Protein AF-A0A7J5X8Q3-F1 (afdb_monomer_lite)

Structure (mmCIF, N/CA/C/O backbone):
data_AF-A0A7J5X8Q3-F1
#
_entry.id   AF-A0A7J5X8Q3-F1
#
loop_
_atom_site.group_PDB
_atom_site.id
_atom_site.type_symbol
_atom_site.label_atom_id
_atom_site.label_alt_id
_atom_site.label_comp_id
_atom_site.label_asym_id
_atom_site.label_entity_id
_atom_site.label_seq_id
_atom_site.pdbx_PDB_ins_code
_atom_site.Cartn_x
_atom_site.Cartn_y
_atom_site.Cartn_z
_atom_site.occupancy
_atom_site.B_iso_or_equiv
_atom_site.auth_seq_id
_atom_site.auth_comp_id
_atom_site.auth_asym_id
_atom_site.auth_atom_id
_atom_site.pdbx_PDB_model_num
ATOM 1 N N . MET A 1 1 ? -2.116 -13.046 12.523 1.00 66.81 1 MET A N 1
ATOM 2 C CA . MET A 1 1 ? -1.691 -12.784 11.114 1.00 66.81 1 MET A CA 1
ATOM 3 C C . MET A 1 1 ? -0.416 -13.565 10.764 1.00 66.81 1 MET A C 1
ATOM 5 O O . MET A 1 1 ? 0.601 -12.986 10.403 1.00 66.81 1 MET A O 1
ATOM 9 N N . GLY A 1 2 ? -0.451 -14.889 10.892 1.00 81.56 2 GLY A N 1
ATOM 10 C CA . GLY A 1 2 ? 0.670 -15.798 10.598 1.00 81.56 2 GLY A CA 1
ATOM 11 C C . GLY A 1 2 ? 0.572 -17.091 11.411 1.00 81.56 2 GLY A C 1
ATOM 12 O O . GLY A 1 2 ? 1.134 -18.122 11.054 1.00 81.56 2 GLY A O 1
ATOM 13 N N . ASP A 1 3 ? -0.190 -17.028 12.497 1.00 87.81 3 ASP A N 1
ATOM 14 C CA . ASP A 1 3 ? -0.703 -18.150 13.255 1.00 87.81 3 ASP A CA 1
ATOM 15 C C . ASP A 1 3 ? -1.780 -18.935 12.480 1.00 87.81 3 ASP A C 1
ATOM 17 O O . ASP A 1 3 ? -2.266 -18.519 11.425 1.00 87.81 3 ASP A O 1
ATOM 21 N N . ARG A 1 4 ? -2.108 -20.127 12.985 1.00 86.88 4 ARG A N 1
ATOM 22 C CA . ARG A 1 4 ? -3.106 -21.015 12.385 1.00 86.88 4 ARG A CA 1
ATOM 23 C C . ARG A 1 4 ? -4.451 -20.829 13.071 1.00 86.88 4 ARG A C 1
ATOM 25 O O . ARG A 1 4 ? -4.625 -21.298 14.194 1.00 86.88 4 ARG A O 1
ATOM 32 N N . GLU A 1 5 ? -5.407 -20.285 12.334 1.00 86.31 5 GLU A N 1
ATOM 33 C CA . GLU A 1 5 ? -6.807 -20.222 12.751 1.00 86.31 5 GLU A CA 1
ATOM 34 C C . GLU A 1 5 ? -7.416 -21.637 12.832 1.00 86.31 5 GLU A C 1
ATOM 36 O O . GLU A 1 5 ? -7.190 -22.486 11.962 1.00 86.31 5 GLU A O 1
ATOM 41 N N . ARG A 1 6 ? -8.176 -21.927 13.897 1.00 79.88 6 ARG A N 1
ATOM 42 C CA . ARG A 1 6 ? -8.829 -23.231 14.124 1.00 79.88 6 ARG A CA 1
ATOM 43 C C . ARG A 1 6 ? -10.271 -23.037 14.579 1.00 79.88 6 ARG A C 1
ATOM 45 O O . ARG A 1 6 ? -10.562 -22.172 15.395 1.00 79.88 6 ARG A O 1
ATOM 52 N N . GLY A 1 7 ? -11.171 -23.895 14.096 1.00 76.75 7 GLY A N 1
ATOM 53 C CA . GLY A 1 7 ? -12.551 -23.955 14.593 1.00 76.75 7 GLY A CA 1
ATOM 54 C C . GLY A 1 7 ? -13.410 -22.722 14.284 1.00 76.75 7 GLY A C 1
ATOM 55 O O . GLY A 1 7 ? -14.370 -22.475 15.002 1.00 76.75 7 GLY A O 1
ATOM 56 N N . GLY A 1 8 ? -13.070 -21.941 13.252 1.00 78.31 8 GLY A N 1
ATOM 57 C CA . GLY A 1 8 ? -13.829 -20.745 12.857 1.00 78.31 8 GLY A CA 1
ATOM 58 C C . GLY A 1 8 ? -13.650 -19.534 13.779 1.00 78.31 8 GLY A C 1
ATOM 59 O O . GLY A 1 8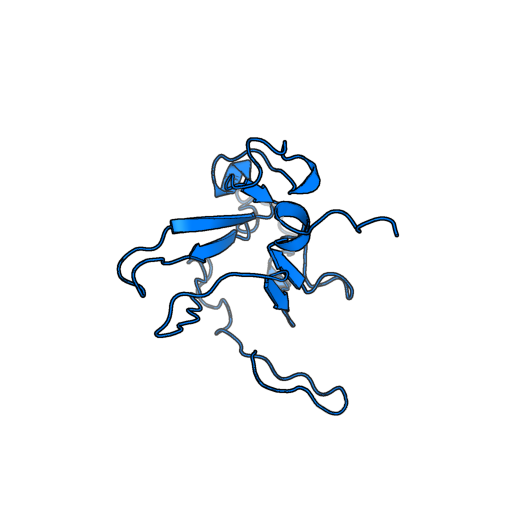 ? -14.289 -18.508 13.562 1.00 78.31 8 GLY A O 1
ATOM 60 N N . LEU A 1 9 ? -12.785 -19.638 14.790 1.00 80.81 9 LEU A N 1
ATOM 61 C CA . LEU A 1 9 ? -12.326 -18.496 15.569 1.00 80.81 9 LEU A CA 1
ATOM 62 C C . LEU A 1 9 ? -11.256 -17.779 14.753 1.00 80.81 9 LEU A C 1
ATOM 64 O O . LEU A 1 9 ? -10.350 -18.443 14.260 1.00 80.81 9 LEU A O 1
ATOM 68 N N . VAL A 1 10 ? -11.409 -16.465 14.597 1.00 84.81 10 VAL A N 1
ATOM 69 C CA . VAL A 1 10 ? -10.442 -15.603 13.913 1.00 84.81 10 VAL A CA 1
ATOM 70 C C . VAL A 1 10 ? -9.691 -14.802 14.962 1.00 84.81 10 VAL A C 1
ATOM 72 O O . VAL A 1 10 ? -10.312 -14.113 15.776 1.00 84.81 10 VAL A O 1
ATOM 75 N N . THR A 1 11 ? -8.365 -14.854 14.923 1.00 88.12 11 THR A N 1
ATOM 76 C CA . THR A 1 11 ? -7.511 -13.957 15.691 1.00 88.12 11 THR A CA 1
ATOM 77 C C . THR A 1 11 ? -6.942 -12.864 14.793 1.00 88.12 11 THR A C 1
ATOM 79 O O . THR A 1 11 ? -6.587 -13.067 13.631 1.00 88.12 11 THR A O 1
ATOM 82 N N . TYR A 1 12 ? -6.875 -11.645 15.315 1.00 89.44 12 TYR A N 1
ATOM 83 C CA . TYR A 1 12 ? -6.391 -10.507 14.550 1.00 89.44 12 TYR A CA 1
ATOM 84 C C . TYR A 1 12 ? -5.615 -9.548 15.440 1.00 89.44 12 TYR A C 1
ATOM 86 O O . TYR A 1 12 ? -5.856 -9.417 16.640 1.00 89.44 12 TYR A O 1
ATOM 94 N N . TRP A 1 13 ? -4.652 -8.874 14.822 1.00 92.12 13 TRP A N 1
ATOM 95 C CA . TRP A 1 13 ? -4.004 -7.723 15.426 1.00 92.12 13 TRP A CA 1
ATOM 96 C C . TRP A 1 13 ? -4.855 -6.479 15.164 1.00 92.12 13 TRP A C 1
ATOM 98 O O . TRP A 1 13 ? -5.473 -6.363 14.105 1.00 92.12 13 TRP A O 1
ATOM 108 N N . GLN A 1 14 ? -4.878 -5.548 16.114 1.00 90.38 14 GLN A N 1
ATOM 109 C CA . GLN A 1 14 ? -5.702 -4.348 16.037 1.00 90.38 14 GLN A CA 1
ATOM 110 C C . GLN A 1 14 ? -4.891 -3.112 16.437 1.00 90.38 14 GLN A C 1
ATOM 112 O O . GLN A 1 14 ? -4.169 -3.124 17.435 1.00 90.38 14 GLN A O 1
ATOM 117 N N . THR A 1 15 ? -5.037 -2.030 15.670 1.00 88.06 15 THR A N 1
ATOM 118 C CA . THR A 1 15 ? -4.524 -0.707 16.041 1.00 88.06 15 THR A CA 1
ATOM 119 C C . THR A 1 15 ? -5.329 -0.099 17.190 1.00 88.06 15 THR A C 1
ATOM 121 O O . THR A 1 15 ? -6.449 -0.513 17.496 1.00 88.06 15 THR A O 1
ATOM 124 N N . VAL A 1 16 ? -4.816 0.987 17.768 1.00 89.56 16 VAL A N 1
ATOM 125 C CA . VAL A 1 16 ? -5.669 1.906 18.531 1.00 89.56 16 VAL A CA 1
ATOM 126 C C . VAL A 1 16 ? -6.772 2.487 17.638 1.00 89.56 16 VAL A C 1
ATOM 128 O O . VAL A 1 16 ? -6.633 2.567 16.415 1.00 89.56 16 VAL A O 1
ATOM 131 N N . THR A 1 17 ? -7.882 2.894 18.250 1.00 86.25 17 THR A N 1
ATOM 132 C CA . THR A 1 17 ? -8.954 3.609 17.548 1.00 86.25 17 THR A CA 1
ATOM 133 C C . THR A 1 17 ? -8.497 5.006 17.148 1.00 86.25 17 THR A C 1
ATOM 135 O O . THR A 1 17 ? -7.670 5.610 17.834 1.00 86.25 17 THR A O 1
ATOM 138 N N . TRP A 1 18 ? -9.093 5.563 16.096 1.00 84.62 18 TRP A N 1
ATOM 139 C CA . TRP A 1 18 ? -8.755 6.890 15.590 1.00 84.62 18 TRP A CA 1
ATOM 140 C C . TRP A 1 18 ? -9.309 8.037 16.463 1.00 84.62 18 TRP A C 1
ATOM 142 O O . TRP A 1 18 ? -10.204 8.777 16.069 1.00 84.62 18 TRP A O 1
ATOM 152 N N . SER A 1 19 ? -8.804 8.165 17.690 1.00 83.88 19 SER A N 1
ATOM 153 C CA . SER A 1 19 ? -9.306 9.123 18.685 1.00 83.88 19 SER A CA 1
ATOM 154 C C . SER A 1 19 ? -8.793 10.554 18.501 1.00 83.88 19 SER A C 1
ATOM 156 O O . SER A 1 19 ? -9.393 11.477 19.043 1.00 83.88 19 SER A O 1
ATOM 158 N N . ARG A 1 20 ? -7.704 10.749 17.744 1.00 84.06 20 ARG A N 1
ATOM 159 C CA . ARG A 1 20 ? -7.042 12.051 17.511 1.00 84.06 20 ARG A CA 1
ATOM 160 C C . ARG A 1 20 ? -7.391 12.696 16.168 1.00 84.06 20 ARG A C 1
ATOM 162 O O . ARG A 1 20 ? -6.599 13.446 15.609 1.00 84.06 20 ARG A O 1
ATOM 169 N N . PHE A 1 21 ? -8.561 12.382 15.622 1.00 78.56 21 PHE A N 1
ATOM 170 C CA . PHE A 1 21 ? -9.042 13.015 14.396 1.00 78.56 21 PHE A CA 1
ATOM 171 C C . PHE A 1 21 ? -8.949 14.558 14.495 1.00 78.56 21 PHE A C 1
ATOM 173 O O . PHE A 1 21 ? -9.358 15.101 15.526 1.00 78.56 21 PHE A O 1
ATOM 180 N N . PRO A 1 22 ? -8.449 15.274 13.465 1.00 82.44 22 PRO A N 1
ATOM 181 C CA . PRO A 1 22 ? -8.167 14.823 12.094 1.00 82.44 22 PRO A CA 1
ATOM 182 C C . PRO A 1 22 ? -6.729 14.339 11.823 1.00 82.44 22 PRO A C 1
ATOM 184 O O . PRO A 1 22 ? -6.396 14.092 10.666 1.00 82.44 22 PRO A O 1
ATOM 187 N N . GLU A 1 23 ? -5.863 14.194 12.834 1.00 83.1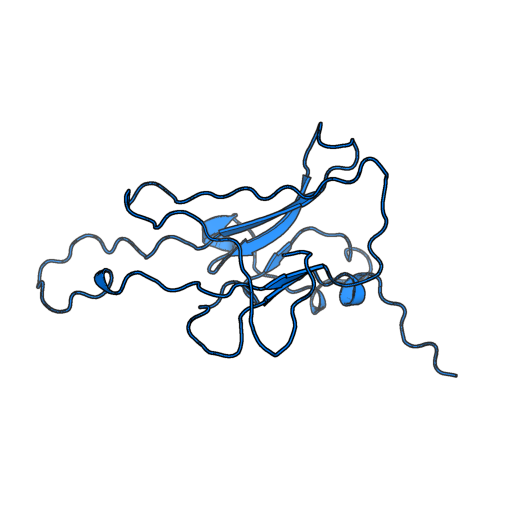2 23 GLU A N 1
ATOM 188 C CA . GLU A 1 23 ? -4.487 13.701 12.627 1.00 83.12 23 GLU A CA 1
ATOM 189 C C . GLU A 1 23 ? -4.508 12.303 11.993 1.00 83.12 23 GLU A C 1
ATOM 191 O O . GLU A 1 23 ? -5.216 11.447 12.513 1.00 83.12 23 GLU A O 1
ATOM 196 N N .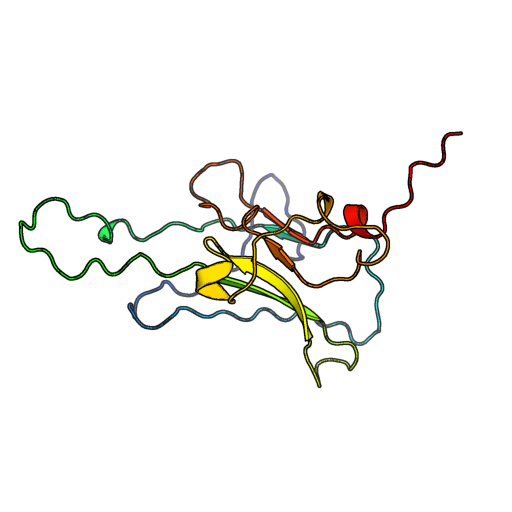 PRO A 1 24 ? -3.763 12.008 10.915 1.00 85.50 24 PRO A N 1
ATOM 197 C CA . PRO A 1 24 ? -3.877 10.727 10.219 1.00 85.50 24 PRO A CA 1
ATOM 198 C C . PRO A 1 24 ? -3.484 9.542 11.115 1.00 85.50 24 PRO A C 1
ATOM 200 O O . PRO A 1 24 ? -2.431 9.546 11.754 1.00 85.50 24 PRO A O 1
ATOM 203 N N . LEU A 1 25 ? -4.309 8.490 11.129 1.00 88.19 25 LEU A N 1
ATOM 204 C CA . LEU A 1 25 ? -3.960 7.221 11.770 1.00 88.19 25 LEU A CA 1
ATOM 205 C C . LEU A 1 25 ? -3.038 6.416 10.846 1.00 88.19 25 LEU A C 1
ATOM 207 O O . LEU A 1 25 ? -3.484 5.884 9.832 1.00 88.19 25 LEU A O 1
ATOM 211 N N . LEU A 1 26 ? -1.763 6.306 11.219 1.00 91.56 26 LEU A N 1
ATOM 212 C CA . LEU A 1 26 ? -0.751 5.556 10.474 1.00 91.56 26 LEU A CA 1
ATOM 213 C C . LEU A 1 26 ? -0.359 4.279 11.223 1.00 91.56 26 LEU A C 1
ATOM 215 O O . LEU A 1 26 ? -0.200 4.285 12.444 1.00 91.56 26 LEU A O 1
ATOM 219 N N . ALA A 1 27 ? -0.173 3.189 10.483 1.00 93.25 27 ALA A N 1
ATOM 220 C CA . ALA A 1 27 ? 0.314 1.922 11.011 1.00 93.25 27 ALA A CA 1
ATOM 221 C C . ALA A 1 27 ? 1.242 1.256 9.994 1.00 93.25 27 ALA A C 1
ATOM 223 O O . ALA A 1 27 ? 0.832 0.970 8.871 1.00 93.25 27 ALA A O 1
ATOM 224 N N . ASN A 1 28 ? 2.474 0.972 10.417 1.00 95.19 28 ASN A N 1
ATOM 225 C CA . ASN A 1 28 ? 3.466 0.283 9.600 1.00 95.19 28 ASN A CA 1
ATOM 226 C C . ASN A 1 28 ? 3.631 -1.145 10.119 1.00 95.19 28 ASN A C 1
ATOM 228 O O . ASN A 1 28 ? 3.887 -1.354 11.306 1.00 95.19 28 ASN A O 1
ATOM 232 N N . ILE A 1 29 ? 3.493 -2.124 9.228 1.00 95.44 29 ILE A N 1
ATOM 233 C CA . ILE A 1 29 ? 3.677 -3.542 9.537 1.00 95.44 29 ILE A CA 1
ATOM 234 C C . ILE A 1 29 ? 4.844 -4.042 8.694 1.00 95.44 29 ILE A C 1
ATOM 236 O O . ILE A 1 29 ? 4.775 -4.039 7.467 1.00 95.44 29 ILE A O 1
ATOM 240 N N . THR A 1 30 ? 5.912 -4.486 9.352 1.00 95.69 30 THR A N 1
ATOM 241 C CA . THR A 1 30 ? 7.112 -4.994 8.683 1.00 95.69 30 THR A CA 1
ATOM 242 C C . THR A 1 30 ? 7.219 -6.501 8.876 1.00 95.69 30 THR A C 1
ATOM 244 O O . THR A 1 30 ? 7.318 -6.981 10.003 1.00 95.69 30 THR A O 1
ATOM 247 N N . LEU A 1 31 ? 7.243 -7.246 7.770 1.00 94.69 31 LEU A N 1
ATOM 248 C CA . LEU A 1 31 ? 7.576 -8.670 7.761 1.00 94.69 31 LEU A CA 1
ATOM 249 C C . LEU A 1 31 ? 9.028 -8.825 7.312 1.00 94.69 31 LEU A C 1
ATOM 251 O O . LEU A 1 31 ? 9.393 -8.362 6.231 1.00 94.69 31 LEU A O 1
ATOM 255 N N . SER A 1 32 ? 9.863 -9.444 8.145 1.00 94.94 32 SER A N 1
ATOM 256 C CA . SER A 1 32 ? 11.291 -9.583 7.875 1.00 94.94 32 SER A CA 1
ATOM 257 C C . SER A 1 32 ? 11.727 -11.042 7.873 1.00 94.94 32 SER A C 1
ATOM 259 O O . SER A 1 32 ? 11.420 -11.831 8.766 1.00 94.94 32 SER A O 1
ATOM 261 N N . TRP A 1 33 ? 12.506 -11.383 6.853 1.00 93.19 33 TRP A N 1
ATOM 262 C CA . TRP A 1 33 ? 13.238 -12.634 6.770 1.00 93.19 33 TRP A CA 1
ATOM 263 C C . TRP A 1 33 ? 14.707 -12.284 6.596 1.00 93.19 33 TRP A C 1
ATOM 265 O O . TRP A 1 33 ? 15.066 -11.474 5.745 1.00 93.19 33 TRP A O 1
ATOM 275 N N . ASN A 1 34 ? 15.591 -12.907 7.375 1.00 92.44 34 ASN A N 1
ATOM 276 C CA . ASN A 1 34 ? 17.038 -12.710 7.235 1.00 92.44 34 ASN A CA 1
ATOM 277 C C . ASN A 1 34 ? 17.610 -13.498 6.034 1.00 92.44 34 ASN A C 1
ATOM 279 O O . ASN A 1 34 ? 18.653 -14.151 6.125 1.00 92.44 34 ASN A O 1
ATOM 283 N N . LYS A 1 35 ? 16.860 -13.515 4.928 1.00 92.19 35 LYS A N 1
ATOM 284 C CA . LYS A 1 35 ? 17.112 -14.234 3.679 1.00 92.19 35 LYS A CA 1
ATOM 285 C C . LYS A 1 35 ? 16.379 -13.533 2.536 1.00 92.19 35 LYS A C 1
ATOM 287 O O . LYS A 1 35 ? 15.302 -12.984 2.738 1.00 92.19 35 LYS A O 1
ATOM 292 N N . SER A 1 36 ? 16.962 -13.593 1.342 1.00 93.06 36 SER A N 1
ATOM 293 C CA . SER A 1 36 ? 16.278 -13.201 0.109 1.00 93.06 36 SER A CA 1
ATOM 294 C C . SER A 1 36 ? 15.251 -14.272 -0.255 1.00 93.06 36 SER A C 1
ATOM 296 O O . SER A 1 36 ? 15.579 -15.459 -0.219 1.00 93.06 36 SER A O 1
ATOM 298 N N . LEU A 1 37 ? 14.028 -13.855 -0.579 1.00 92.38 37 LEU A N 1
ATOM 299 C CA . LEU A 1 37 ? 12.911 -14.731 -0.936 1.00 92.38 37 LEU A CA 1
ATOM 300 C C . LEU A 1 37 ? 12.327 -14.317 -2.288 1.00 92.38 37 LEU A C 1
ATOM 302 O O . LEU A 1 37 ? 12.315 -13.131 -2.622 1.00 92.38 37 LEU A O 1
ATOM 306 N N . GLU A 1 38 ? 11.800 -15.289 -3.026 1.00 91.75 38 GLU A N 1
ATOM 307 C CA . GLU A 1 38 ? 11.034 -15.069 -4.253 1.00 91.75 38 GLU A CA 1
ATOM 308 C C . GLU A 1 38 ? 9.556 -15.367 -3.987 1.00 91.75 38 GLU A C 1
ATOM 310 O O . GLU A 1 38 ? 9.217 -16.363 -3.344 1.00 91.75 38 GLU A O 1
ATOM 315 N N . LEU A 1 39 ? 8.669 -14.486 -4.455 1.00 91.69 39 LEU A N 1
ATOM 316 C CA . LEU A 1 39 ? 7.229 -14.685 -4.326 1.00 91.69 39 LEU A CA 1
ATOM 317 C C . LEU A 1 39 ? 6.744 -15.624 -5.430 1.00 91.69 39 LEU A C 1
ATOM 319 O O . LEU A 1 39 ? 6.943 -15.347 -6.610 1.00 91.69 39 LEU A O 1
ATOM 323 N N . VAL A 1 40 ? 6.078 -16.706 -5.035 1.00 93.31 40 VAL A N 1
ATOM 324 C CA . VAL A 1 40 ? 5.501 -17.706 -5.954 1.00 93.31 40 VAL A CA 1
ATOM 325 C C . VAL A 1 40 ? 3.972 -17.683 -5.976 1.00 93.31 40 VAL A C 1
ATOM 327 O O . VAL A 1 40 ? 3.351 -18.308 -6.832 1.00 93.31 40 VAL A O 1
ATOM 330 N N . ASP A 1 41 ? 3.362 -16.973 -5.030 1.00 94.56 41 ASP A N 1
ATOM 331 C CA . ASP A 1 41 ? 1.917 -16.874 -4.856 1.00 94.56 41 ASP A CA 1
ATOM 332 C C . ASP A 1 41 ? 1.531 -15.450 -4.438 1.00 94.56 41 ASP A C 1
ATOM 334 O O . ASP A 1 41 ? 2.395 -14.660 -4.043 1.00 94.56 41 ASP A O 1
ATOM 338 N N . ASP A 1 42 ? 0.247 -15.124 -4.554 1.00 95.00 42 ASP A N 1
ATOM 339 C CA . ASP A 1 42 ? -0.299 -13.815 -4.219 1.00 95.00 42 ASP A CA 1
ATOM 340 C C . ASP A 1 42 ? -0.050 -13.474 -2.743 1.00 95.00 42 ASP A C 1
ATOM 342 O O . ASP A 1 42 ? -0.161 -14.322 -1.853 1.00 95.00 42 ASP A O 1
ATOM 346 N N . VAL A 1 43 ? 0.261 -12.205 -2.461 1.00 94.25 43 VAL A N 1
ATOM 347 C CA . VAL A 1 43 ? 0.353 -11.727 -1.074 1.00 94.25 43 VAL A CA 1
ATOM 348 C C . VAL A 1 43 ? -1.021 -11.221 -0.664 1.00 94.25 43 VAL A C 1
ATOM 350 O O . VAL A 1 43 ? -1.516 -10.250 -1.233 1.00 94.25 43 VAL A O 1
ATOM 353 N N . VAL A 1 44 ? -1.631 -11.877 0.322 1.00 93.75 44 VAL A N 1
ATOM 354 C CA . VAL A 1 44 ? -2.992 -11.580 0.785 1.00 93.75 44 VAL A CA 1
ATOM 355 C C . VAL A 1 44 ? -2.952 -11.046 2.211 1.00 93.75 44 VAL A C 1
ATOM 357 O O . VAL A 1 44 ? -2.409 -11.687 3.112 1.00 93.75 44 VAL A O 1
ATOM 360 N N . VAL A 1 45 ? -3.569 -9.885 2.424 1.00 91.38 45 VAL A N 1
ATOM 361 C CA . VAL A 1 45 ? -3.786 -9.295 3.748 1.00 91.38 45 VAL A CA 1
ATOM 362 C C . VAL A 1 45 ? -5.284 -9.220 4.012 1.00 91.38 45 VAL A C 1
ATOM 364 O O . VAL A 1 45 ? -6.013 -8.556 3.277 1.00 91.38 45 VAL A O 1
ATOM 367 N N . THR A 1 46 ? -5.743 -9.889 5.069 1.00 88.50 46 THR A N 1
ATOM 368 C CA . THR A 1 46 ? -7.160 -9.940 5.458 1.00 88.50 46 THR A CA 1
ATOM 369 C C . THR A 1 46 ? -7.432 -8.985 6.618 1.00 88.50 46 THR A C 1
ATOM 371 O O . THR A 1 46 ? -6.754 -9.040 7.643 1.00 88.50 46 THR A O 1
ATOM 374 N N . PHE A 1 47 ? -8.443 -8.133 6.469 1.00 85.69 47 PHE A N 1
ATOM 375 C CA . PHE A 1 47 ? -8.892 -7.158 7.458 1.00 85.69 47 PHE A CA 1
ATOM 376 C C . PHE A 1 47 ? -10.227 -7.587 8.072 1.00 85.69 47 PHE A C 1
ATOM 378 O O . PHE A 1 47 ? -11.179 -7.883 7.354 1.00 85.69 47 PHE A O 1
ATOM 385 N N . GLU A 1 48 ? -10.328 -7.560 9.402 1.00 81.94 48 GLU A N 1
ATOM 386 C CA . GLU A 1 48 ? -11.578 -7.901 10.098 1.00 81.94 48 GLU A CA 1
ATOM 387 C C . GLU A 1 48 ? -12.516 -6.708 10.290 1.00 81.94 48 GLU A C 1
ATOM 389 O O . GLU A 1 48 ? -13.735 -6.864 10.230 1.00 81.94 48 GLU A O 1
ATOM 394 N N . TYR A 1 49 ? -11.961 -5.512 10.487 1.00 72.75 49 TYR A N 1
ATOM 395 C CA . TYR A 1 49 ? -12.736 -4.295 10.690 1.00 72.75 49 TYR A CA 1
ATOM 396 C C . TYR A 1 49 ? -12.121 -3.143 9.901 1.00 72.75 49 TYR A C 1
ATOM 398 O O . TYR A 1 49 ? -10.917 -2.903 9.968 1.00 72.75 49 TYR A O 1
ATOM 406 N N . GLY A 1 50 ? -12.953 -2.414 9.161 1.00 58.69 50 GLY A N 1
ATOM 407 C CA . GLY A 1 50 ? -12.517 -1.273 8.354 1.00 58.69 50 GLY A CA 1
ATOM 408 C C . GLY A 1 50 ? -13.615 -0.236 8.168 1.00 58.69 50 GLY A C 1
ATOM 409 O O . GLY A 1 50 ? -13.778 0.259 7.062 1.00 58.69 50 GLY A O 1
ATOM 410 N N . GLY A 1 51 ? -14.403 0.029 9.218 1.00 54.59 51 GLY A N 1
ATOM 411 C CA . GLY A 1 51 ? -15.544 0.952 9.200 1.00 54.59 51 GLY A CA 1
ATOM 412 C C . GLY A 1 51 ? -15.195 2.408 9.547 1.00 54.59 51 GLY A C 1
ATOM 413 O O . GLY A 1 51 ? -14.264 2.667 10.309 1.00 54.59 51 GLY A O 1
ATOM 414 N N . GLN A 1 52 ? -15.964 3.358 8.997 1.00 46.62 52 GLN A N 1
ATOM 415 C CA . GLN A 1 52 ? -15.940 4.768 9.391 1.00 46.62 52 GLN A CA 1
ATOM 416 C C . GLN A 1 52 ? -16.580 4.872 10.776 1.00 46.62 52 GLN A C 1
ATOM 418 O O . GLN A 1 52 ? -17.540 4.143 11.051 1.00 46.62 52 GLN A O 1
ATOM 423 N N . PRO A 1 53 ? -16.147 5.798 11.644 1.00 48.25 53 PRO A N 1
ATOM 424 C CA . PRO A 1 53 ? -16.953 6.156 12.795 1.00 48.25 53 PRO A CA 1
ATOM 425 C C . PRO A 1 53 ? -18.329 6.655 12.305 1.00 48.25 53 PRO A C 1
ATOM 427 O O . PRO A 1 53 ? -18.377 7.473 11.382 1.00 48.25 53 PRO A O 1
ATOM 430 N N . PRO A 1 54 ? -19.449 6.233 12.920 1.00 48.03 54 PRO A N 1
ATOM 431 C CA . PRO A 1 54 ? -20.797 6.673 12.532 1.00 48.03 54 PRO A CA 1
ATOM 432 C C . PRO A 1 54 ? -21.009 8.197 12.635 1.00 48.03 54 PRO A C 1
ATOM 434 O O . PRO A 1 54 ? -21.998 8.719 12.135 1.00 48.03 54 PRO A O 1
ATOM 437 N N . TRP A 1 55 ? -20.071 8.926 13.244 1.00 48.91 55 TRP A N 1
ATOM 438 C CA . TRP A 1 55 ? -20.136 10.368 13.481 1.00 48.91 55 TRP A CA 1
ATOM 439 C C . TRP A 1 55 ? -19.857 11.244 12.248 1.00 48.91 55 TRP A C 1
ATOM 441 O O . TRP A 1 55 ? -20.073 12.449 12.323 1.00 48.91 55 TRP A O 1
ATOM 451 N N . CYS A 1 56 ? -19.429 10.680 11.109 1.00 51.34 56 CYS A N 1
ATOM 452 C CA . CYS A 1 56 ? -19.317 11.443 9.854 1.00 51.34 56 CYS A CA 1
ATOM 453 C C . CYS A 1 56 ? -20.662 11.682 9.154 1.00 51.34 56 CYS A C 1
ATOM 455 O O . CYS A 1 56 ? -20.713 12.420 8.175 1.00 51.34 56 CYS A O 1
ATOM 457 N N . TRP A 1 57 ? -21.752 11.093 9.648 1.00 43.28 57 TRP A N 1
ATOM 458 C CA . TRP A 1 57 ? -23.096 11.476 9.246 1.00 43.28 57 TRP A CA 1
ATOM 459 C C . TRP A 1 57 ? -23.773 12.126 10.460 1.00 43.28 57 TRP A C 1
ATOM 461 O O . TRP A 1 57 ? -24.213 11.476 11.406 1.00 43.28 57 TRP A O 1
ATOM 471 N N . ARG A 1 58 ? -23.832 13.455 10.477 1.00 40.44 58 ARG A N 1
ATOM 472 C CA . ARG A 1 58 ? -24.846 14.147 11.271 1.00 40.44 58 ARG A CA 1
ATOM 473 C C . ARG A 1 58 ? -25.708 14.931 10.304 1.00 40.44 58 ARG A C 1
ATOM 475 O O . ARG A 1 58 ? -25.398 16.054 9.929 1.00 40.44 58 ARG A O 1
ATOM 482 N N . SER A 1 59 ? -26.786 14.284 9.868 1.00 49.59 59 SER A N 1
ATOM 483 C CA . SER A 1 59 ? -27.949 14.968 9.314 1.00 49.59 59 SER A CA 1
ATOM 484 C C . SER A 1 59 ? -28.423 16.033 10.295 1.00 49.59 59 SER A C 1
ATOM 486 O O . SER A 1 59 ? -28.600 15.710 11.471 1.00 49.59 59 SER A O 1
ATOM 488 N N . HIS A 1 60 ? -28.710 17.229 9.787 1.00 46.44 60 HIS A N 1
ATOM 489 C CA . HIS A 1 60 ? -29.193 18.417 10.504 1.00 46.44 60 HIS A CA 1
ATOM 490 C C . HIS A 1 60 ? -28.118 19.349 11.071 1.00 46.44 60 HIS A C 1
ATOM 492 O O . HIS A 1 60 ? -28.108 19.631 12.264 1.00 46.44 60 HIS A O 1
ATOM 498 N N . LEU A 1 61 ? -27.296 19.930 10.198 1.00 45.12 61 LEU A N 1
ATOM 499 C CA . LEU A 1 61 ? -26.893 21.329 10.345 1.00 45.12 61 LEU A CA 1
ATOM 500 C C . LEU A 1 61 ? -27.021 22.002 8.973 1.00 45.12 61 LEU A C 1
ATOM 502 O O . LEU A 1 61 ? -26.367 21.609 8.014 1.00 45.12 61 LEU A O 1
ATOM 506 N N . THR A 1 62 ? -27.900 22.999 8.876 1.00 43.34 62 THR A N 1
ATOM 507 C CA . THR A 1 62 ? -28.088 23.905 7.727 1.00 43.34 62 THR A CA 1
ATOM 508 C C . THR A 1 62 ? -26.956 24.931 7.601 1.00 43.34 62 THR A C 1
ATOM 510 O O . THR A 1 62 ? -27.160 26.034 7.103 1.00 43.34 62 THR A O 1
ATOM 513 N N . GLU A 1 63 ? -25.752 24.575 8.038 1.00 44.47 63 GLU A N 1
ATOM 514 C CA . GLU A 1 63 ? -24.549 25.364 7.831 1.00 44.47 63 GLU A CA 1
ATOM 515 C C . GLU A 1 63 ? -23.593 24.533 6.991 1.00 44.47 63 GLU A C 1
ATOM 517 O O . GLU A 1 63 ? -23.165 23.444 7.374 1.00 44.47 63 GLU A O 1
ATOM 522 N N . VAL A 1 64 ? -23.305 25.058 5.805 1.00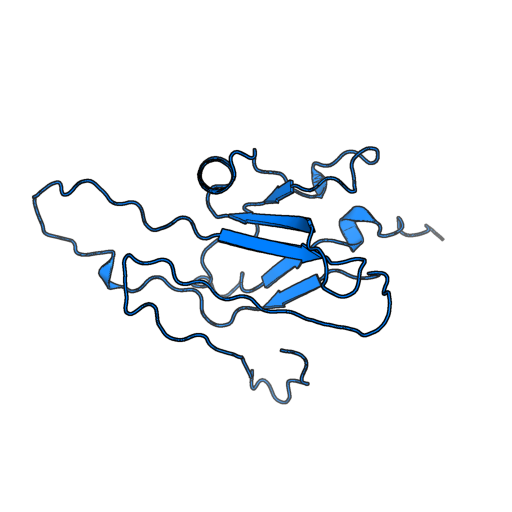 48.03 64 VAL A N 1
ATOM 523 C CA . VAL A 1 64 ? -22.313 24.535 4.876 1.00 48.03 64 VAL A CA 1
ATOM 524 C C . VAL A 1 64 ? -20.939 24.766 5.508 1.00 48.03 64 VAL A C 1
ATOM 526 O O . VAL A 1 64 ? -20.227 25.706 5.168 1.00 48.03 64 VAL A O 1
ATOM 529 N N . LEU A 1 65 ? -20.571 23.936 6.486 1.00 43.09 65 LEU A N 1
ATOM 530 C CA . LEU A 1 65 ? -19.167 23.742 6.825 1.00 43.09 65 LEU A CA 1
ATOM 531 C C . LEU A 1 65 ? -18.481 23.252 5.544 1.00 43.09 65 LEU A C 1
ATOM 533 O O . LEU A 1 65 ? -19.087 22.445 4.827 1.00 43.09 65 LEU A O 1
ATOM 537 N N . PRO A 1 66 ? -17.270 23.738 5.207 1.00 48.38 66 PRO A N 1
ATOM 538 C CA . PRO A 1 66 ? -16.567 23.242 4.037 1.00 48.38 66 PRO A CA 1
ATOM 539 C C . PRO A 1 66 ? -16.488 21.732 4.202 1.00 48.38 66 PRO A C 1
ATOM 541 O O . PRO A 1 66 ? -15.990 21.239 5.213 1.00 48.38 66 PRO A O 1
ATOM 544 N N . VAL A 1 67 ? -17.111 21.033 3.259 1.00 47.12 67 VAL A N 1
ATOM 545 C CA . VAL A 1 67 ? -17.256 19.586 3.221 1.00 47.12 67 VAL A CA 1
ATOM 546 C C . VAL A 1 67 ? -15.848 19.006 3.249 1.00 47.12 67 VAL A C 1
ATOM 548 O O . VAL A 1 67 ? -15.200 18.874 2.217 1.00 47.12 67 VAL A O 1
ATOM 551 N N . GLY A 1 68 ? -15.335 18.738 4.448 1.00 51.50 68 GLY A N 1
ATOM 552 C CA . GLY A 1 68 ? -14.127 17.963 4.629 1.00 51.50 68 GLY A CA 1
ATOM 553 C C . GLY A 1 68 ? -14.491 16.563 4.186 1.00 51.50 68 GLY A C 1
ATOM 554 O O . GLY A 1 68 ? -15.173 15.852 4.928 1.00 51.50 68 GLY A O 1
ATOM 555 N N . LEU A 1 69 ? -14.133 16.216 2.948 1.00 53.44 69 LEU A N 1
ATOM 556 C CA . LEU A 1 69 ? -14.254 14.853 2.452 1.00 53.44 69 LEU A CA 1
ATOM 557 C C . LEU A 1 69 ? -13.693 13.894 3.516 1.00 53.44 69 LEU A C 1
ATOM 559 O O . LEU A 1 69 ? -12.728 14.243 4.210 1.00 53.44 69 LEU A O 1
ATOM 563 N N . PRO A 1 70 ? -14.283 12.694 3.678 1.00 60.22 70 PRO A N 1
ATOM 564 C CA . PRO A 1 70 ? -13.630 11.667 4.472 1.00 60.22 70 PRO A CA 1
ATOM 565 C C . PRO A 1 70 ? -12.191 11.497 3.960 1.00 60.22 70 PRO A C 1
ATOM 567 O O . PRO A 1 70 ? -11.965 11.609 2.755 1.00 60.22 70 PRO A O 1
ATOM 570 N N . PRO A 1 71 ? -11.217 11.257 4.850 1.00 69.19 71 PRO A N 1
ATOM 571 C CA . PRO A 1 71 ? -9.832 11.082 4.432 1.00 69.19 71 PRO A CA 1
ATOM 572 C C . PRO A 1 71 ? -9.737 9.974 3.378 1.00 69.19 71 PRO A C 1
ATOM 574 O O . PRO A 1 71 ? -10.322 8.896 3.543 1.00 69.19 71 PRO A O 1
ATOM 577 N N . VAL A 1 72 ? -8.955 10.227 2.333 1.00 76.12 72 VAL A N 1
ATOM 578 C CA . VAL A 1 72 ? -8.582 9.204 1.356 1.00 76.12 72 VAL A CA 1
ATOM 579 C C . VAL A 1 72 ? -7.900 8.056 2.099 1.00 76.12 72 VAL A C 1
ATOM 581 O O . VAL A 1 72 ? -6.943 8.252 2.856 1.00 76.12 72 VAL A O 1
ATOM 584 N N . ARG A 1 73 ? -8.422 6.840 1.938 1.00 81.56 73 ARG A N 1
ATOM 585 C CA . ARG A 1 73 ? -7.883 5.647 2.595 1.00 81.56 73 ARG A CA 1
ATOM 586 C C . ARG A 1 73 ? -6.737 5.118 1.767 1.00 81.56 73 ARG A C 1
ATOM 588 O O . ARG A 1 73 ? -6.948 4.530 0.714 1.00 81.56 73 ARG A O 1
ATOM 595 N N . VAL A 1 74 ? -5.532 5.252 2.300 1.00 89.69 74 VAL A N 1
ATOM 596 C CA . VAL A 1 74 ? -4.309 4.837 1.618 1.00 89.69 74 VAL A CA 1
ATOM 597 C C . VAL A 1 74 ? -3.683 3.616 2.276 1.00 89.69 74 VAL A C 1
ATOM 599 O O . VAL A 1 74 ? -3.669 3.477 3.500 1.00 89.69 74 VAL A O 1
ATOM 602 N N . ARG A 1 75 ? -3.143 2.718 1.453 1.00 91.81 75 ARG A N 1
ATOM 603 C CA . ARG A 1 75 ? -2.258 1.626 1.874 1.00 91.81 75 ARG A CA 1
ATOM 604 C C . ARG A 1 75 ? -1.135 1.488 0.855 1.00 91.81 75 ARG A C 1
ATOM 606 O O . ARG A 1 75 ? -1.353 1.651 -0.345 1.00 91.81 75 ARG A O 1
ATOM 613 N N . VAL A 1 76 ? 0.059 1.156 1.329 1.00 96.50 76 VAL A N 1
ATOM 614 C CA . VAL A 1 76 ? 1.245 0.998 0.483 1.00 96.50 76 VAL A CA 1
ATOM 615 C C . VAL A 1 76 ? 1.911 -0.323 0.829 1.00 96.50 76 VAL A C 1
ATOM 617 O O . VAL A 1 76 ? 2.178 -0.597 1.996 1.00 96.50 76 VAL A O 1
ATOM 620 N N . LEU A 1 77 ? 2.151 -1.153 -0.186 1.00 97.12 77 LEU A N 1
ATOM 621 C CA . LEU A 1 77 ? 3.010 -2.323 -0.055 1.00 97.12 77 LEU A CA 1
ATOM 622 C C . LEU A 1 77 ? 4.410 -1.935 -0.513 1.00 97.12 77 LEU A C 1
ATOM 624 O O . LEU A 1 77 ? 4.588 -1.525 -1.660 1.00 97.12 77 LEU A O 1
ATOM 628 N N . GLU A 1 78 ? 5.393 -2.109 0.358 1.00 97.88 78 GLU A N 1
ATOM 629 C CA . GLU A 1 78 ? 6.803 -1.848 0.077 1.00 97.88 78 GLU A CA 1
ATOM 630 C C . GLU A 1 78 ? 7.608 -3.146 0.134 1.00 97.88 78 GLU A C 1
ATOM 632 O O . GLU A 1 78 ? 7.228 -4.111 0.801 1.00 97.88 78 GLU A O 1
ATOM 637 N N . LYS A 1 79 ? 8.743 -3.172 -0.564 1.00 95.81 79 LYS A N 1
ATOM 638 C CA . LYS A 1 79 ? 9.724 -4.254 -0.456 1.00 95.81 79 LYS A CA 1
ATOM 639 C C . LYS A 1 79 ? 11.115 -3.700 -0.196 1.00 95.81 79 LYS A C 1
ATOM 641 O O . LYS A 1 79 ? 11.438 -2.601 -0.642 1.00 95.81 79 LYS A O 1
ATOM 646 N N . SER A 1 80 ? 11.950 -4.506 0.450 1.00 97.06 80 SER A N 1
ATOM 647 C CA . SER A 1 80 ? 13.357 -4.197 0.685 1.00 97.06 80 SER A CA 1
ATOM 648 C C . SER A 1 80 ? 14.247 -5.332 0.161 1.00 97.06 80 SER A C 1
ATOM 650 O O . SER A 1 80 ? 14.116 -6.469 0.623 1.00 97.06 80 SER A O 1
ATOM 652 N N . PRO A 1 81 ? 15.140 -5.068 -0.810 1.00 93.94 81 PRO A N 1
ATOM 653 C CA . PRO A 1 81 ? 16.110 -6.054 -1.287 1.00 93.94 81 PRO A CA 1
ATOM 654 C C . PRO A 1 81 ? 17.364 -6.144 -0.397 1.00 93.94 81 PRO A C 1
ATOM 656 O O . PRO A 1 81 ? 18.122 -7.107 -0.494 1.00 93.94 81 PRO A O 1
ATOM 659 N N . ASP A 1 82 ? 17.586 -5.159 0.473 1.00 94.50 82 ASP A N 1
ATOM 660 C CA . ASP A 1 82 ? 18.807 -4.956 1.260 1.00 94.50 82 ASP A CA 1
ATOM 661 C C . ASP A 1 82 ? 18.575 -5.132 2.772 1.00 94.50 82 ASP A C 1
ATOM 663 O O . ASP A 1 82 ? 19.276 -4.556 3.601 1.00 94.50 82 ASP A O 1
ATOM 667 N N . ARG A 1 83 ? 17.616 -5.996 3.134 1.00 94.50 83 ARG A N 1
ATOM 668 C CA . ARG A 1 83 ? 17.304 -6.397 4.522 1.00 94.50 83 ARG A CA 1
ATOM 669 C C . ARG A 1 83 ? 16.866 -5.236 5.424 1.00 94.50 83 ARG A C 1
ATOM 671 O O . ARG A 1 83 ? 17.167 -5.221 6.614 1.00 94.50 83 ARG A O 1
ATOM 678 N N . GLY A 1 84 ? 16.105 -4.307 4.863 1.00 94.94 84 GLY A N 1
ATOM 679 C CA . GLY A 1 84 ? 15.459 -3.208 5.575 1.00 94.94 84 GLY A CA 1
ATOM 680 C C . GLY A 1 84 ? 16.253 -1.905 5.587 1.00 94.94 84 GLY A C 1
ATOM 681 O O . GLY A 1 84 ? 15.836 -0.983 6.285 1.00 94.94 84 GLY A O 1
ATOM 682 N N . VAL A 1 85 ? 17.361 -1.811 4.840 1.00 96.12 85 VAL A N 1
ATOM 683 C CA . VAL A 1 85 ? 18.149 -0.572 4.726 1.00 96.12 85 VAL A CA 1
ATOM 684 C C . VAL A 1 85 ? 17.434 0.442 3.833 1.00 96.12 85 VAL A C 1
ATOM 686 O O . VAL A 1 85 ? 17.331 1.611 4.197 1.00 96.12 85 VAL A O 1
ATOM 689 N N . SER A 1 86 ? 16.889 -0.003 2.702 1.00 96.75 86 SER A N 1
ATOM 690 C CA . SER A 1 86 ? 16.057 0.799 1.814 1.00 96.75 86 SER A CA 1
ATOM 691 C C . SER A 1 86 ? 14.751 0.089 1.475 1.00 96.75 86 SER A C 1
ATOM 693 O O . SER A 1 86 ? 14.649 -1.143 1.452 1.00 96.75 86 SER A O 1
ATOM 695 N N . TRP A 1 87 ? 13.733 0.906 1.228 1.00 97.38 87 TRP A N 1
ATOM 696 C CA . TRP A 1 87 ? 12.380 0.476 0.916 1.00 97.38 87 TRP A CA 1
ATOM 697 C C . TRP A 1 87 ? 11.963 1.104 -0.401 1.00 97.38 87 TRP A C 1
ATOM 699 O O . TRP A 1 87 ? 12.232 2.275 -0.666 1.00 97.38 87 TRP A O 1
ATOM 709 N N . GLN A 1 88 ? 11.334 0.298 -1.245 1.00 96.44 88 GLN A N 1
ATOM 710 C CA . GLN A 1 88 ? 10.813 0.735 -2.529 1.00 96.44 88 GLN A CA 1
ATOM 711 C C . GLN A 1 88 ? 9.349 0.314 -2.660 1.00 96.44 88 GLN A C 1
ATOM 713 O O . GLN A 1 88 ? 8.995 -0.800 -2.249 1.00 96.44 88 GLN A O 1
ATOM 718 N N . PRO A 1 89 ? 8.499 1.166 -3.257 1.00 97.00 89 PRO A N 1
ATOM 719 C CA . PRO A 1 89 ? 7.095 0.850 -3.429 1.00 97.00 89 PRO A CA 1
ATOM 720 C C . PRO A 1 89 ? 6.948 -0.357 -4.349 1.00 97.00 89 PRO A C 1
ATOM 722 O O . PRO A 1 89 ? 7.603 -0.466 -5.390 1.00 97.00 89 PRO A O 1
ATOM 725 N N . TYR A 1 90 ? 6.069 -1.268 -3.951 1.00 95.88 90 TYR A N 1
ATOM 726 C CA . TYR A 1 90 ? 5.711 -2.444 -4.725 1.00 95.88 90 TYR A CA 1
ATOM 727 C C . TYR A 1 90 ? 4.322 -2.287 -5.358 1.00 95.88 90 TYR A C 1
ATOM 729 O O . TYR A 1 90 ? 4.158 -2.581 -6.542 1.00 95.88 90 TYR A O 1
ATOM 737 N N . GLN A 1 91 ? 3.344 -1.763 -4.607 1.00 97.31 91 GLN A N 1
ATOM 738 C CA . GLN A 1 91 ? 2.003 -1.428 -5.102 1.00 97.31 91 GLN A CA 1
ATOM 739 C C . GLN A 1 91 ? 1.309 -0.414 -4.180 1.00 97.31 91 GLN A C 1
ATOM 741 O O . GLN A 1 91 ? 1.467 -0.474 -2.959 1.00 97.31 91 GLN A O 1
ATOM 746 N N . PHE A 1 92 ? 0.522 0.485 -4.769 1.00 97.25 92 PHE A N 1
ATOM 747 C CA . PHE A 1 92 ? -0.305 1.455 -4.053 1.00 97.25 92 PHE A CA 1
ATOM 748 C C . PHE A 1 92 ? -1.777 1.036 -4.074 1.00 97.25 92 PHE A C 1
ATOM 750 O O . PHE A 1 92 ? -2.268 0.496 -5.069 1.00 97.25 92 PHE A O 1
ATOM 757 N N . TYR A 1 93 ? -2.487 1.317 -2.985 1.00 94.50 93 TYR A N 1
ATOM 758 C CA . TYR A 1 93 ? -3.918 1.065 -2.849 1.00 94.50 93 TYR A CA 1
ATOM 759 C C . TYR A 1 93 ? -4.574 2.316 -2.267 1.00 94.50 93 TYR A C 1
ATOM 761 O O . TYR A 1 93 ? -4.177 2.772 -1.193 1.00 94.50 93 TYR A O 1
ATOM 769 N N . ALA A 1 94 ? -5.569 2.861 -2.957 1.00 92.31 94 ALA A N 1
ATOM 770 C CA . ALA A 1 94 ? -6.330 4.021 -2.498 1.00 92.31 94 ALA A CA 1
ATOM 771 C C . ALA A 1 94 ? -7.784 3.924 -2.952 1.00 92.31 94 ALA A C 1
ATOM 773 O O . ALA A 1 94 ? -8.073 3.190 -3.893 1.00 92.31 94 ALA A O 1
ATOM 774 N N . ASP A 1 95 ? -8.709 4.600 -2.275 1.00 88.06 95 ASP A N 1
ATOM 775 C CA . ASP A 1 95 ? -10.079 4.782 -2.778 1.00 88.06 95 ASP A CA 1
ATOM 776 C C . ASP A 1 95 ? -10.176 5.854 -3.869 1.00 88.06 95 ASP A C 1
ATOM 778 O O . ASP A 1 95 ? -11.051 5.734 -4.719 1.00 88.06 95 ASP A O 1
ATOM 782 N N . ASP A 1 96 ? -9.238 6.804 -3.897 1.00 90.06 96 ASP A N 1
ATOM 783 C CA . ASP A 1 96 ? -8.948 7.663 -5.050 1.00 90.06 96 ASP A CA 1
ATOM 784 C C . ASP A 1 96 ? -7.430 7.692 -5.298 1.00 90.06 96 ASP A C 1
ATOM 786 O O . ASP A 1 96 ? -6.653 8.274 -4.533 1.00 90.06 96 ASP A O 1
ATOM 790 N N . CYS A 1 97 ? -6.980 7.014 -6.356 1.00 94.06 97 CYS A N 1
ATOM 791 C CA . CYS A 1 97 ? -5.557 6.926 -6.694 1.00 94.06 97 CYS A CA 1
ATOM 792 C C . CYS A 1 97 ? -4.959 8.254 -7.181 1.00 94.06 97 CYS A C 1
ATOM 794 O O . CYS A 1 97 ? -3.760 8.505 -6.983 1.00 94.06 97 CYS A O 1
ATOM 796 N N . LEU A 1 98 ? -5.770 9.089 -7.832 1.00 94.94 98 LEU A N 1
ATOM 797 C CA . LEU A 1 98 ? -5.314 10.352 -8.393 1.00 94.94 98 LEU A CA 1
ATOM 798 C C . LEU A 1 98 ? -5.135 11.386 -7.280 1.00 94.94 98 LEU A C 1
ATOM 800 O O . LEU A 1 98 ? -4.110 12.065 -7.258 1.00 94.94 98 LEU A O 1
ATOM 804 N N . GLU A 1 99 ? -6.072 11.446 -6.335 1.00 90.50 99 GLU A N 1
ATOM 805 C CA . GLU A 1 99 ? -5.985 12.302 -5.150 1.00 90.50 99 GLU A CA 1
ATOM 806 C C . GLU A 1 99 ? -4.859 11.850 -4.206 1.00 90.50 99 GLU A C 1
ATOM 808 O O . GLU A 1 99 ? -4.047 12.672 -3.782 1.00 90.50 99 GLU A O 1
ATOM 813 N N . ALA A 1 100 ? -4.754 10.545 -3.917 1.00 91.12 100 ALA A N 1
ATOM 814 C CA . ALA A 1 100 ? -3.768 10.022 -2.965 1.00 91.12 100 ALA A CA 1
ATOM 815 C C . ALA A 1 100 ? -2.317 10.141 -3.447 1.00 91.12 100 ALA A C 1
ATOM 817 O O . ALA A 1 100 ? -1.420 10.472 -2.671 1.00 91.12 100 ALA A O 1
ATOM 818 N N . PHE A 1 101 ? -2.071 9.775 -4.708 1.00 95.38 101 PHE A N 1
ATOM 819 C CA . PHE A 1 101 ? -0.720 9.512 -5.207 1.00 95.38 101 PHE A CA 1
ATOM 820 C C . PHE A 1 101 ? -0.416 10.197 -6.544 1.00 95.38 101 PHE A C 1
ATOM 822 O O . PHE A 1 101 ? 0.688 10.038 -7.066 1.00 95.38 101 PHE A O 1
ATOM 829 N N . GLY A 1 102 ? -1.368 10.924 -7.140 1.00 96.69 102 GLY A N 1
ATOM 830 C CA . GLY A 1 102 ? -1.202 11.488 -8.482 1.00 96.69 102 GLY A CA 1
ATOM 831 C C . GLY A 1 102 ? -1.063 10.414 -9.567 1.00 96.69 102 GLY A C 1
ATOM 832 O O . GLY A 1 102 ? -0.445 10.655 -10.606 1.00 96.69 102 GLY A O 1
ATOM 833 N N . MET A 1 103 ? -1.586 9.206 -9.325 1.00 96.62 103 MET A N 1
ATOM 834 C CA . MET A 1 103 ? -1.460 8.061 -10.226 1.00 96.62 103 MET A CA 1
ATOM 835 C C . MET A 1 103 ? -2.818 7.704 -10.836 1.00 96.62 103 MET A C 1
ATOM 837 O O . MET A 1 103 ? -3.800 7.616 -10.106 1.00 96.62 103 MET A O 1
ATOM 841 N N . PRO A 1 104 ? -2.904 7.417 -12.149 1.00 96.56 104 PRO A N 1
ATOM 842 C CA . PRO A 1 104 ? -4.134 6.880 -12.712 1.00 96.56 104 PRO A CA 1
ATOM 843 C C . PRO A 1 104 ? -4.391 5.468 -12.154 1.00 96.56 104 PRO A C 1
ATOM 845 O O . PRO A 1 104 ? -3.443 4.669 -12.094 1.00 96.56 104 PRO A O 1
ATOM 848 N N . PRO A 1 105 ? -5.641 5.130 -11.791 1.00 96.00 105 PRO A N 1
ATOM 849 C CA . PRO A 1 105 ? -5.974 3.801 -11.299 1.00 96.00 105 PRO A CA 1
ATOM 850 C C . PRO A 1 105 ? -5.759 2.755 -12.396 1.00 96.00 105 PRO A C 1
ATOM 852 O O . PRO A 1 105 ? -6.096 2.965 -13.565 1.00 96.00 105 PRO A O 1
ATOM 855 N N . LYS A 1 106 ? -5.167 1.618 -12.030 1.00 96.25 106 LYS A N 1
ATOM 856 C CA . LYS A 1 106 ? -4.910 0.482 -12.923 1.00 96.25 106 LYS A CA 1
ATOM 857 C C . LYS A 1 106 ? -5.113 -0.838 -12.198 1.00 96.25 106 LYS A C 1
ATOM 859 O O . LYS A 1 106 ? -4.928 -0.922 -10.987 1.00 96.25 106 LYS A O 1
ATOM 864 N N . ARG A 1 107 ? -5.399 -1.890 -12.963 1.00 94.62 107 ARG A N 1
ATOM 865 C CA . ARG A 1 107 ? -5.394 -3.277 -12.486 1.00 94.62 107 ARG A CA 1
ATOM 866 C C . ARG A 1 107 ? -4.241 -4.033 -13.119 1.00 94.62 107 ARG A C 1
ATOM 868 O O . ARG A 1 107 ? -3.754 -3.662 -14.188 1.00 94.62 107 ARG A O 1
ATOM 875 N N . VAL A 1 108 ? -3.829 -5.131 -12.493 1.00 93.75 108 VAL A N 1
ATOM 876 C CA . VAL A 1 108 ? -2.775 -5.993 -13.050 1.00 93.75 108 VAL A CA 1
ATOM 877 C C . VAL A 1 108 ? -3.173 -6.545 -14.422 1.00 93.75 108 VAL A C 1
ATOM 879 O O . VAL A 1 108 ? -2.339 -6.589 -15.319 1.00 93.75 108 VAL A O 1
ATOM 882 N N . ALA A 1 109 ? -4.457 -6.858 -14.624 1.00 90.88 109 ALA A N 1
ATOM 883 C CA . ALA A 1 109 ? -4.995 -7.302 -15.913 1.00 90.88 109 ALA A CA 1
ATOM 884 C C . ALA A 1 109 ? -4.857 -6.261 -17.043 1.00 90.88 109 ALA A C 1
ATOM 886 O O . ALA A 1 109 ? -4.862 -6.629 -18.214 1.00 90.88 109 ALA A O 1
ATOM 887 N N . ASP A 1 110 ? -4.718 -4.975 -16.706 1.00 91.00 110 ASP A N 1
ATOM 888 C CA . ASP A 1 110 ? -4.558 -3.892 -17.681 1.00 91.00 110 ASP A CA 1
ATOM 889 C C . ASP A 1 110 ? -3.066 -3.648 -18.031 1.00 91.00 110 ASP A C 1
ATOM 891 O O . ASP A 1 110 ? -2.736 -2.742 -18.803 1.00 91.00 110 ASP A O 1
ATOM 895 N N . LEU A 1 111 ? -2.133 -4.418 -17.449 1.00 92.25 111 LEU A N 1
ATOM 896 C CA . LEU A 1 111 ? -0.701 -4.315 -17.729 1.00 92.25 111 LEU A CA 1
ATOM 897 C C . LEU A 1 111 ? -0.306 -5.147 -18.951 1.00 92.25 111 LEU A C 1
ATOM 899 O O . LEU A 1 111 ? -0.613 -6.330 -19.063 1.00 92.25 111 LEU A O 1
ATOM 903 N N . ALA A 1 112 ? 0.465 -4.534 -19.848 1.00 89.94 112 ALA A N 1
ATOM 904 C CA . ALA A 1 112 ? 1.109 -5.259 -20.935 1.00 89.94 112 ALA A CA 1
ATOM 905 C C . ALA A 1 112 ? 2.237 -6.162 -20.394 1.00 89.94 112 ALA A C 1
ATOM 907 O O . ALA A 1 112 ? 2.921 -5.759 -19.446 1.00 89.94 112 ALA A O 1
ATOM 908 N N . PRO A 1 113 ? 2.533 -7.306 -21.044 1.00 87.62 113 PRO A N 1
ATOM 909 C CA . PRO A 1 113 ? 3.625 -8.196 -20.637 1.00 87.62 113 PRO A CA 1
ATOM 910 C C . PRO A 1 113 ? 4.989 -7.498 -20.525 1.00 87.62 113 PRO A C 1
ATOM 912 O O . PRO A 1 113 ? 5.774 -7.803 -19.634 1.00 87.62 113 PRO A O 1
ATOM 915 N N . SER A 1 114 ? 5.252 -6.502 -21.379 1.00 90.00 114 SER A N 1
ATOM 916 C CA . SER A 1 114 ? 6.486 -5.703 -21.349 1.00 90.00 114 SER A CA 1
ATOM 917 C C . SER A 1 114 ? 6.645 -4.842 -20.091 1.00 90.00 114 SER A C 1
ATOM 919 O O . SER A 1 114 ? 7.758 -4.454 -19.759 1.00 90.00 114 SER A O 1
ATOM 921 N N . ASN A 1 115 ? 5.549 -4.552 -19.385 1.00 91.31 115 ASN A N 1
ATOM 922 C CA . ASN A 1 115 ? 5.503 -3.673 -18.217 1.00 91.31 115 ASN A CA 1
ATOM 923 C C . ASN A 1 115 ? 4.859 -4.363 -17.003 1.00 91.31 115 ASN A C 1
ATOM 925 O O . ASN A 1 115 ? 4.287 -3.698 -16.137 1.00 91.31 115 ASN A O 1
ATOM 929 N N . ILE A 1 116 ? 4.939 -5.692 -16.924 1.00 90.25 116 ILE A N 1
ATOM 930 C CA . ILE A 1 116 ? 4.245 -6.480 -15.899 1.00 90.25 116 ILE A CA 1
ATOM 931 C C . ILE A 1 116 ? 4.792 -6.261 -14.478 1.00 90.25 116 ILE A C 1
ATOM 933 O O . ILE A 1 116 ? 4.094 -6.475 -13.489 1.00 90.25 116 ILE A O 1
ATOM 937 N N . THR A 1 117 ? 6.026 -5.767 -14.359 1.00 91.56 117 THR A N 1
ATOM 938 C CA . THR A 1 117 ? 6.680 -5.396 -13.093 1.00 91.56 117 THR A CA 1
ATOM 939 C C . THR A 1 117 ? 6.372 -3.963 -12.652 1.00 91.56 117 THR A C 1
ATOM 941 O O . THR A 1 117 ? 6.840 -3.532 -11.598 1.00 91.56 117 THR A O 1
ATOM 944 N N . ARG A 1 118 ? 5.604 -3.200 -13.443 1.00 94.94 118 ARG A N 1
ATOM 945 C CA . ARG A 1 118 ? 5.322 -1.792 -13.162 1.00 94.94 118 ARG A CA 1
ATOM 946 C C . ARG A 1 118 ? 4.530 -1.641 -11.862 1.00 94.94 118 ARG A C 1
ATOM 948 O O . ARG A 1 118 ? 3.528 -2.330 -11.644 1.00 94.94 118 ARG A O 1
ATOM 955 N N . VAL A 1 119 ? 4.970 -0.685 -11.045 1.00 97.12 119 VAL A N 1
ATOM 956 C CA . VAL A 1 119 ? 4.246 -0.222 -9.857 1.00 97.12 119 VAL A CA 1
ATOM 957 C C . VAL A 1 119 ? 3.003 0.540 -10.311 1.00 97.12 119 VAL A C 1
ATOM 959 O O . VAL A 1 119 ? 3.080 1.432 -11.162 1.00 97.12 119 VAL A O 1
ATOM 962 N N . ILE A 1 120 ? 1.856 0.163 -9.760 1.00 97.31 120 ILE A N 1
ATOM 963 C CA . ILE A 1 120 ? 0.549 0.753 -10.058 1.00 97.31 120 ILE A CA 1
ATOM 964 C C . ILE A 1 120 ? -0.141 1.193 -8.771 1.00 97.31 120 ILE A C 1
ATOM 966 O O . ILE A 1 120 ? 0.222 0.732 -7.687 1.00 97.31 120 ILE A O 1
ATOM 970 N N . CYS A 1 121 ? -1.152 2.044 -8.923 1.00 96.88 121 CYS A N 1
ATOM 971 C CA . CYS A 1 121 ? -2.169 2.261 -7.907 1.00 96.88 121 CYS A CA 1
ATOM 972 C C . CYS A 1 121 ? -3.463 1.565 -8.337 1.00 96.88 121 CYS A C 1
ATOM 974 O O . CYS A 1 121 ? -3.857 1.694 -9.498 1.00 96.88 121 CYS A O 1
ATOM 976 N N . THR A 1 122 ? -4.092 0.814 -7.432 1.00 95.19 122 THR A N 1
ATOM 977 C CA . THR A 1 122 ? -5.372 0.133 -7.673 1.00 95.19 122 THR A CA 1
ATOM 978 C C . THR A 1 122 ? -6.430 0.558 -6.660 1.00 95.19 122 THR A C 1
ATOM 980 O O . THR A 1 122 ? -6.154 0.695 -5.467 1.00 95.19 122 THR A O 1
ATOM 983 N N . GLU A 1 123 ? -7.662 0.703 -7.143 1.00 92.50 123 GLU A N 1
ATOM 984 C CA . GLU A 1 123 ? -8.852 1.014 -6.340 1.00 92.50 123 GLU A CA 1
ATOM 985 C C . GLU A 1 123 ? -9.701 -0.242 -6.052 1.00 92.50 123 GLU A C 1
ATOM 987 O O . GLU A 1 123 ? -10.780 -0.166 -5.470 1.00 92.50 123 GLU A O 1
ATOM 992 N N . GLN A 1 124 ? -9.233 -1.434 -6.456 1.00 88.88 124 GLN A N 1
ATOM 993 C CA . GLN A 1 124 ? -10.005 -2.680 -6.321 1.00 88.88 124 GLN A CA 1
ATOM 994 C C . GLN A 1 124 ? -10.174 -3.145 -4.871 1.00 88.88 124 GLN A C 1
ATOM 996 O O . GLN A 1 124 ? -11.188 -3.749 -4.546 1.00 88.88 124 GLN A O 1
ATOM 1001 N N . TYR A 1 125 ? -9.201 -2.857 -4.003 1.00 86.31 125 TYR A N 1
ATOM 1002 C CA . TYR A 1 125 ? -9.147 -3.387 -2.633 1.00 86.31 125 TYR A CA 1
ATOM 1003 C C . TYR A 1 125 ? -9.294 -2.299 -1.557 1.00 86.31 125 TYR A C 1
ATOM 1005 O O . TYR A 1 125 ? -8.987 -2.505 -0.381 1.00 86.31 125 TYR A O 1
ATOM 1013 N N . SER A 1 126 ? -9.695 -1.094 -1.953 1.00 72.94 126 SER A N 1
ATOM 1014 C CA . SER A 1 126 ? -9.817 0.082 -1.080 1.00 72.94 126 SER A CA 1
ATOM 1015 C C . SER A 1 126 ? -11.261 0.393 -0.673 1.00 72.94 126 SER A C 1
ATOM 1017 O O . SER A 1 126 ? -11.493 1.250 0.194 1.00 72.94 126 SER A O 1
ATOM 1019 N N . LYS A 1 127 ? -12.227 -0.333 -1.254 1.00 69.31 127 LYS A N 1
ATOM 1020 C CA . LYS A 1 127 ? -13.645 -0.273 -0.890 1.00 69.31 127 LYS A CA 1
ATOM 1021 C C . LYS A 1 127 ? -13.881 -0.752 0.547 1.00 69.31 127 LYS A C 1
ATOM 1023 O O . LYS A 1 127 ? -13.047 -1.401 1.176 1.00 69.31 127 LYS A O 1
ATOM 1028 N N . TRP A 1 128 ? -15.013 -0.324 1.097 1.00 64.25 128 TRP A N 1
ATOM 1029 C CA . TRP A 1 128 ? -15.380 -0.474 2.503 1.00 64.25 128 TRP A CA 1
ATOM 1030 C C . TRP A 1 128 ? -15.461 -1.932 2.969 1.00 64.25 128 TRP A C 1
ATOM 1032 O O . TRP A 1 128 ? -16.279 -2.700 2.472 1.00 64.25 128 TRP A O 1
ATOM 1042 N N . VAL A 1 129 ? -14.768 -2.244 4.071 1.00 54.78 129 VAL A N 1
ATOM 1043 C CA . VAL A 1 129 ? -14.851 -3.531 4.801 1.00 54.78 129 VAL A CA 1
ATOM 1044 C C . VAL A 1 129 ? -16.147 -3.629 5.643 1.00 54.78 129 VAL A C 1
ATOM 1046 O O . VAL A 1 129 ? -16.199 -4.269 6.688 1.00 54.78 129 VAL A O 1
ATOM 1049 N N . GLY A 1 130 ? -17.206 -2.926 5.228 1.00 49.41 130 GLY A N 1
ATOM 1050 C CA . GLY A 1 130 ? -18.554 -3.003 5.807 1.00 49.41 130 GLY A CA 1
ATOM 1051 C C . GLY A 1 130 ? -19.482 -3.942 5.031 1.00 49.41 130 GLY A C 1
ATOM 1052 O O . GLY A 1 130 ? -20.482 -4.408 5.574 1.00 49.41 130 GLY A O 1
ATOM 1053 N N . ALA A 1 131 ? -19.141 -4.258 3.778 1.00 47.31 131 ALA A N 1
ATOM 1054 C CA . ALA A 1 131 ? -19.766 -5.341 3.034 1.00 47.31 131 ALA A CA 1
ATOM 1055 C C . ALA A 1 131 ? -19.037 -6.642 3.387 1.00 47.31 131 ALA A C 1
ATOM 1057 O O . ALA A 1 131 ? -17.814 -6.722 3.302 1.00 47.31 131 ALA A O 1
ATOM 1058 N N . LYS A 1 132 ? -19.793 -7.660 3.798 1.00 49.50 132 LYS A N 1
ATOM 1059 C CA . LYS A 1 132 ? -19.316 -8.957 4.313 1.00 49.50 132 LYS A CA 1
ATOM 1060 C C . LYS A 1 132 ? -18.311 -9.706 3.416 1.00 49.50 132 LYS A C 1
ATOM 1062 O O . LYS A 1 132 ? -17.752 -10.695 3.881 1.00 49.50 132 LYS A O 1
ATOM 1067 N N . GLU A 1 133 ? -18.097 -9.272 2.174 1.00 53.41 133 GLU A N 1
ATOM 1068 C CA . GLU A 1 133 ? -17.418 -10.051 1.134 1.00 53.41 133 GLU A CA 1
ATOM 1069 C C . GLU A 1 133 ? -16.044 -9.505 0.700 1.00 53.41 133 GLU A C 1
ATOM 1071 O O . GLU A 1 133 ? -15.252 -10.269 0.158 1.00 53.41 133 GLU A O 1
ATOM 1076 N N . GLU A 1 134 ? -15.679 -8.252 1.006 1.00 63.88 134 GLU A N 1
ATOM 1077 C CA . GLU A 1 134 ? -14.402 -7.659 0.556 1.00 63.88 134 GLU A CA 1
ATOM 1078 C C . GLU A 1 134 ? -13.495 -7.281 1.741 1.00 63.88 134 GLU A C 1
ATOM 1080 O O . GLU A 1 134 ? -13.305 -6.116 2.088 1.00 63.88 134 GLU A O 1
ATOM 1085 N N . LYS A 1 135 ? -12.934 -8.305 2.397 1.00 80.44 135 LYS A N 1
ATOM 1086 C CA . LYS A 1 135 ? -11.990 -8.163 3.525 1.00 80.44 135 LYS A CA 1
ATOM 1087 C C . LYS A 1 135 ? -10.517 -8.177 3.115 1.00 80.44 135 LYS A C 1
ATOM 1089 O O . LYS A 1 135 ? -9.649 -7.965 3.958 1.00 80.44 135 LYS A O 1
ATOM 1094 N N . GLN A 1 136 ? -10.214 -8.492 1.861 1.00 86.88 136 GLN A N 1
ATOM 1095 C CA . GLN A 1 136 ? -8.860 -8.827 1.427 1.00 86.88 136 GLN A CA 1
ATOM 1096 C C . GLN A 1 136 ? -8.243 -7.725 0.571 1.00 86.88 136 GLN A C 1
ATOM 1098 O O . GLN A 1 136 ? -8.871 -7.198 -0.343 1.00 86.88 136 GLN A O 1
ATOM 1103 N N . VAL A 1 137 ? -6.976 -7.432 0.846 1.00 91.06 137 VAL A N 1
ATOM 1104 C CA . VAL A 1 137 ? -6.088 -6.684 -0.042 1.00 91.06 137 VAL A CA 1
ATOM 1105 C C . VAL A 1 137 ? -5.094 -7.669 -0.628 1.00 91.06 137 VAL A C 1
ATOM 1107 O O . VAL A 1 137 ? -4.426 -8.387 0.118 1.00 91.06 137 VAL A O 1
ATOM 1110 N N . VAL A 1 138 ? -5.015 -7.709 -1.955 1.00 93.56 138 VAL A N 1
ATOM 1111 C CA . VAL A 1 138 ? -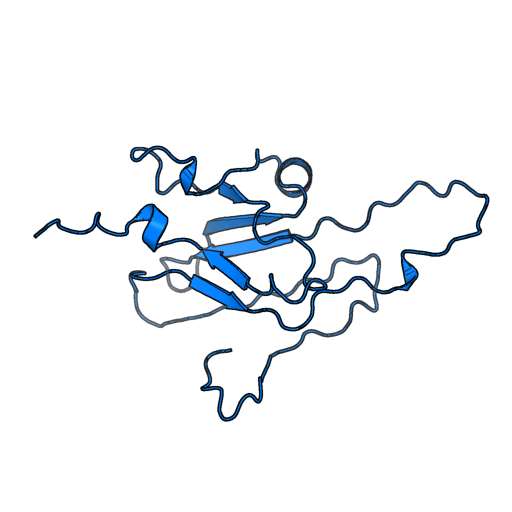4.219 -8.699 -2.681 1.00 93.56 138 VAL A CA 1
ATOM 1112 C C . VAL A 1 138 ? -3.161 -8.001 -3.525 1.00 93.56 138 VAL A C 1
ATOM 1114 O O . VAL A 1 138 ? -3.448 -7.025 -4.216 1.00 93.56 138 VAL A O 1
ATOM 1117 N N . PHE A 1 139 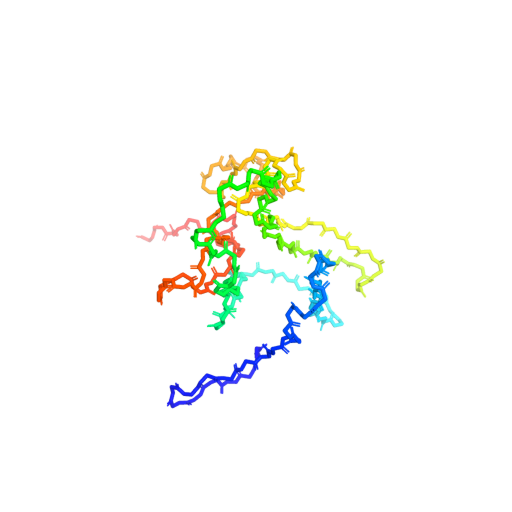? -1.941 -8.528 -3.475 1.00 95.38 139 PHE A N 1
ATOM 1118 C CA . PHE A 1 139 ? -0.896 -8.271 -4.456 1.00 95.38 139 PHE A CA 1
ATOM 1119 C C . PHE A 1 139 ? -0.787 -9.478 -5.393 1.00 95.38 139 PHE A C 1
ATOM 1121 O O . PHE A 1 139 ? -0.363 -10.559 -4.977 1.00 95.38 139 PHE A O 1
ATOM 1128 N N . GLU A 1 140 ? -1.187 -9.294 -6.651 1.00 95.12 140 GLU A N 1
ATOM 1129 C CA . GLU A 1 140 ? -1.454 -10.374 -7.605 1.00 95.12 140 GLU A CA 1
ATOM 1130 C C . GLU A 1 140 ? -0.180 -10.883 -8.308 1.00 95.12 140 GLU A C 1
ATOM 1132 O O . GLU A 1 140 ? 0.073 -10.608 -9.485 1.00 95.12 140 GLU A O 1
ATOM 1137 N N . VAL A 1 141 ? 0.642 -11.647 -7.589 1.00 94.19 141 VAL A N 1
ATOM 1138 C CA . VAL A 1 141 ? 1.857 -12.299 -8.106 1.00 94.19 141 VAL A CA 1
ATOM 1139 C C . VAL A 1 141 ? 1.525 -13.274 -9.232 1.00 94.19 141 VAL A C 1
ATOM 1141 O O . VAL A 1 141 ? 2.186 -13.249 -10.271 1.00 94.19 141 VAL A O 1
ATOM 1144 N N . ARG A 1 142 ? 0.475 -14.090 -9.084 1.00 91.81 142 ARG A N 1
ATOM 1145 C CA . ARG A 1 142 ? 0.054 -15.065 -10.102 1.00 91.81 142 ARG A CA 1
ATOM 1146 C C . ARG A 1 142 ? -0.397 -14.395 -11.390 1.00 91.81 142 ARG A C 1
ATOM 1148 O O . ARG A 1 142 ? -0.095 -14.882 -12.470 1.00 91.81 142 ARG A O 1
ATOM 1155 N N . SER A 1 143 ? -1.061 -13.249 -11.294 1.00 90.44 143 SER A N 1
ATOM 1156 C CA . SER A 1 143 ? -1.474 -12.497 -12.485 1.00 90.44 143 SER A CA 1
ATOM 1157 C C . SER A 1 143 ? -0.290 -11.831 -13.197 1.00 90.44 143 SER A C 1
ATOM 1159 O O . SER A 1 143 ? -0.378 -11.541 -14.386 1.00 90.44 143 SER A O 1
ATOM 1161 N N . ARG A 1 144 ? 0.823 -11.591 -12.487 1.00 90.19 144 ARG A N 1
ATOM 1162 C CA . ARG A 1 144 ? 2.045 -10.994 -13.048 1.00 90.19 144 ARG A CA 1
ATOM 1163 C C . ARG A 1 144 ? 3.026 -12.024 -13.607 1.00 90.19 144 ARG A C 1
ATOM 1165 O O . ARG A 1 144 ? 3.651 -11.780 -14.633 1.00 90.19 144 ARG A O 1
ATOM 1172 N N . PHE A 1 145 ? 3.194 -13.145 -12.915 1.00 82.62 145 PHE A N 1
ATOM 1173 C CA . PHE A 1 145 ? 4.275 -14.103 -13.170 1.00 82.62 145 PHE A CA 1
ATOM 1174 C C . PHE A 1 145 ? 3.805 -15.556 -13.214 1.00 82.62 145 PHE A C 1
ATOM 1176 O O . PHE A 1 145 ? 4.607 -16.445 -13.490 1.00 82.62 145 PHE A O 1
ATOM 1183 N N . GLY A 1 146 ? 2.525 -15.810 -12.935 1.00 68.56 146 GLY A N 1
ATOM 1184 C CA . GLY A 1 146 ? 1.946 -17.138 -13.040 1.00 68.56 146 GLY A CA 1
ATOM 1185 C C . GLY A 1 146 ? 2.071 -17.628 -14.472 1.00 68.56 146 GLY A C 1
ATOM 1186 O O . GLY A 1 146 ? 1.611 -16.985 -15.418 1.00 68.56 146 GLY A O 1
ATOM 1187 N N . SER A 1 147 ? 2.732 -18.769 -14.627 1.00 51.94 147 SER A N 1
ATOM 1188 C CA . SER A 1 147 ? 2.767 -19.507 -15.875 1.00 51.94 147 SER A CA 1
ATOM 1189 C C . SER A 1 147 ? 1.342 -19.693 -16.396 1.00 51.94 147 SER A C 1
ATOM 1191 O O . SER A 1 147 ? 0.432 -20.082 -15.662 1.00 51.94 147 SER A O 1
ATOM 1193 N N . SER A 1 148 ? 1.154 -19.434 -17.692 1.00 46.12 148 SER A N 1
ATOM 1194 C CA . SER A 1 148 ? 0.015 -19.979 -18.433 1.00 46.12 148 SER A CA 1
ATOM 1195 C C . SER A 1 148 ? -0.130 -21.462 -18.059 1.00 46.12 148 SER A C 1
ATOM 1197 O O . SER A 1 148 ? 0.907 -22.128 -17.938 1.00 46.12 148 SER A O 1
ATOM 1199 N N . PRO A 1 149 ? -1.347 -22.005 -17.859 1.00 45.09 149 PRO A N 1
ATOM 1200 C CA . PRO A 1 149 ? -1.486 -23.439 -17.675 1.00 45.09 149 PRO A CA 1
ATOM 1201 C C . PRO A 1 149 ? -0.825 -24.089 -18.886 1.00 45.09 149 PRO A C 1
ATOM 1203 O O . PRO A 1 149 ? -1.238 -23.840 -20.021 1.00 45.09 149 PRO A O 1
ATOM 1206 N N . VAL A 1 150 ? 0.228 -24.873 -18.657 1.00 44.88 150 VAL A N 1
ATOM 1207 C CA . VAL A 1 150 ? 0.744 -25.779 -19.678 1.00 44.88 150 VAL A CA 1
ATOM 1208 C C . VAL A 1 150 ? -0.452 -26.645 -20.057 1.00 44.88 150 VAL A C 1
ATOM 1210 O O . VAL A 1 150 ? -0.892 -27.472 -19.261 1.00 44.88 150 VAL A O 1
ATOM 1213 N N . ARG A 1 151 ? -1.051 -26.381 -21.224 1.00 41.62 151 ARG A N 1
ATOM 1214 C CA . ARG A 1 151 ? -2.014 -27.296 -21.831 1.00 41.62 151 ARG A CA 1
ATOM 1215 C C . ARG A 1 151 ? -1.239 -28.578 -22.111 1.00 41.62 151 ARG A C 1
ATOM 1217 O O . ARG A 1 151 ? -0.422 -28.600 -23.028 1.00 41.62 151 ARG A O 1
ATOM 1224 N N . SER A 1 152 ? -1.449 -29.578 -21.263 1.00 40.47 152 SER A N 1
ATOM 1225 C CA . SER A 1 152 ? -1.211 -30.988 -21.564 1.00 40.47 152 SER A CA 1
ATOM 1226 C C . SER A 1 152 ? -2.187 -31.458 -22.632 1.00 40.47 152 SER A C 1
ATOM 1228 O O . SER A 1 152 ? -3.383 -31.110 -22.473 1.00 40.47 152 SER A O 1
#

Radius of gyration: 18.66 Å; chains: 1; bounding box: 48×56×40 Å

InterPro domains:
  IPR008211 Laminin, N-terminal [PF00055] (76-142)
  IPR008211 Laminin, N-terminal [PS51117] (1-152)
  IPR050440 Laminin/Netrin Extracellular Matrix [PTHR10574] (3-141)

Secondary structure (DSSP, 8-state):
--S---TT------PPP-TTTTS----------SS-----S-EEEE-S--PPPGGG------S-----PPPP-EEEEEE-SSTTS--EEEEEEESSHHHHHS--B--GGGS-GGGTT---EESTT-S-TTSTT--EEEE-HHHHH-------

Organism: Dissostichus mawsoni (NCBI:txid36200)

pLDDT: mean 80.85, std 18.25, range [40.44, 97.88]

Foldseek 3Di:
DPDDDPDPDDDDDDDDDPPPPPPDDDDDDDDFDPDDDDDPFKDKDFADAFDDDPVLDDPDDPDPDPPPDDDWDKDWDWDDPPRPPDIDTQEIETCDCCVPPVFDADDCVRDDLVCSSPYHYHDPQHDHPPPPPRRMDIDGPCSSPNDDPPPD

Sequence (152 aa):
MGDRERGGLVTYWQTVTWSRFPEPLLANITLSWNKSLELVDDVVVTFEYGGQPPWCWRSHLTEVLPVGLPPVRVRVLEKSPDRGVSWQPYQFYADDCLEAFGMPPKRVADLAPSNITRVICTEQYSKWVGAKEEKQVVFEVRSRFGSSPVRS